Protein AF-A0A963MPB9-F1 (afdb_monomer_lite)

Secondary structure (DSSP, 8-state):
-HHHHHHHHHHHHHHHHHHHHH--SS-S--TT-HHHHHHHHHHHHHHHHHHHHHHHHHHHT--HHHHHHHTSHHHHHHHHHHHHHHHHHHHHHHHHHHHHHHHHHHHH-STTPPP----HHHHHHHHHHHHHHHHHHHHHHHHHHHHHH-TTS-HHHHHHHHHTS--

Radius of gyration: 18.6 Å; chains: 1; bounding box: 49×34×52 Å

pLDDT: mean 87.33, std 10.76, ran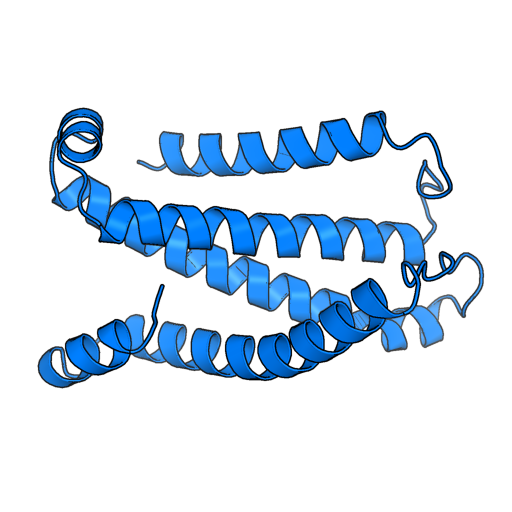ge [48.66, 97.44]

Structure (mmCIF, N/CA/C/O backbone):
data_AF-A0A963MPB9-F1
#
_entry.id   AF-A0A963MPB9-F1
#
loop_
_atom_site.group_PDB
_atom_site.id
_atom_site.type_symbol
_atom_site.label_atom_id
_atom_site.label_alt_id
_atom_site.label_comp_id
_atom_site.label_asym_id
_atom_site.label_entity_id
_atom_site.label_seq_id
_atom_site.pdbx_PDB_ins_code
_atom_site.Cartn_x
_atom_site.Cartn_y
_atom_site.Cartn_z
_atom_site.occupancy
_atom_site.B_iso_or_equiv
_atom_site.auth_seq_id
_atom_site.auth_comp_id
_atom_site.auth_asym_id
_atom_site.auth_atom_id
_atom_site.pdbx_PDB_model_num
ATOM 1 N N . MET A 1 1 ? -7.205 12.971 10.000 1.00 75.50 1 MET A N 1
ATOM 2 C CA . MET A 1 1 ? -7.315 11.655 9.325 1.00 75.50 1 MET A CA 1
ATOM 3 C C . MET A 1 1 ? -6.774 11.708 7.915 1.00 75.50 1 MET A C 1
ATOM 5 O O . MET A 1 1 ? -5.704 11.164 7.717 1.00 75.50 1 MET A O 1
ATOM 9 N N . LYS A 1 2 ? -7.438 12.412 6.981 1.00 83.62 2 LYS A N 1
ATOM 10 C CA . LYS A 1 2 ? -6.958 12.551 5.594 1.00 83.62 2 LYS A CA 1
ATOM 11 C C . LYS A 1 2 ? -5.501 13.030 5.537 1.00 83.62 2 LYS A C 1
ATOM 13 O O . LYS A 1 2 ? -4.698 12.383 4.894 1.00 83.62 2 LYS A O 1
ATOM 18 N N . ARG A 1 3 ? -5.159 14.041 6.352 1.00 89.81 3 ARG A N 1
ATOM 19 C CA . ARG A 1 3 ? -3.787 14.562 6.519 1.00 89.81 3 ARG A CA 1
ATOM 20 C C . ARG A 1 3 ? -2.747 13.516 6.950 1.00 89.81 3 ARG A C 1
ATOM 22 O O . ARG A 1 3 ? -1.619 13.581 6.497 1.00 89.81 3 ARG A O 1
ATOM 29 N N . PHE A 1 4 ? -3.113 12.577 7.828 1.00 93.19 4 PHE A N 1
ATOM 30 C CA . PHE A 1 4 ? -2.181 11.542 8.298 1.00 93.19 4 PHE A CA 1
ATOM 31 C C . PHE A 1 4 ? -1.913 10.526 7.191 1.00 93.19 4 PHE A C 1
ATOM 33 O O . PHE A 1 4 ? -0.767 10.245 6.880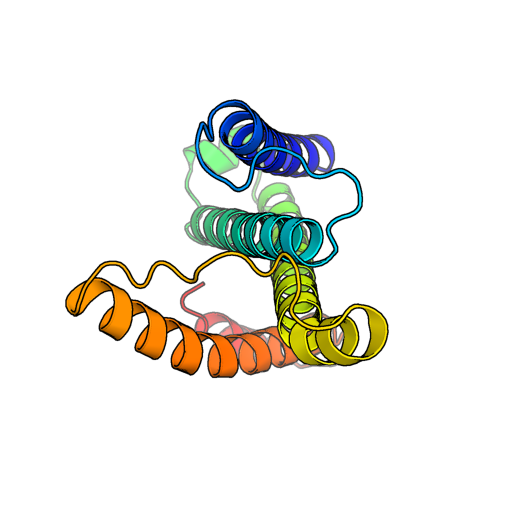 1.00 93.19 4 PHE A O 1
ATOM 40 N N . LEU A 1 5 ? -2.979 10.020 6.568 1.00 93.44 5 LEU A N 1
ATOM 41 C CA . LEU A 1 5 ? -2.860 9.027 5.506 1.00 93.44 5 LEU A CA 1
ATOM 42 C C . LEU A 1 5 ? -2.141 9.610 4.282 1.00 93.44 5 LEU A C 1
ATOM 44 O O . LEU A 1 5 ? -1.273 8.957 3.720 1.00 93.44 5 LEU A O 1
ATOM 48 N N . SER A 1 6 ? -2.440 10.862 3.917 1.00 94.88 6 SER A N 1
ATOM 49 C CA . SER A 1 6 ? -1.728 11.557 2.844 1.00 94.88 6 SER A CA 1
ATOM 50 C C . SER A 1 6 ? -0.260 11.792 3.188 1.00 94.88 6 SER A C 1
ATOM 52 O O . SER A 1 6 ? 0.580 11.613 2.321 1.00 94.88 6 SER A O 1
ATOM 54 N N . ALA A 1 7 ? 0.062 12.155 4.435 1.00 96.06 7 ALA A N 1
ATOM 55 C CA . ALA A 1 7 ? 1.450 12.312 4.870 1.00 96.06 7 ALA A CA 1
ATOM 56 C C . ALA A 1 7 ? 2.206 10.977 4.864 1.00 96.06 7 ALA A C 1
ATOM 58 O O . ALA A 1 7 ? 3.354 10.938 4.445 1.00 96.06 7 ALA A O 1
ATOM 59 N N . PHE A 1 8 ? 1.560 9.882 5.275 1.00 96.12 8 PHE A N 1
ATOM 60 C CA . PHE A 1 8 ? 2.145 8.543 5.232 1.00 96.12 8 PHE A CA 1
ATOM 61 C C . PHE A 1 8 ? 2.434 8.100 3.792 1.00 96.12 8 PHE A C 1
ATOM 63 O O . PHE A 1 8 ? 3.543 7.678 3.491 1.00 96.12 8 PHE A O 1
ATOM 70 N N . ILE A 1 9 ? 1.471 8.265 2.882 1.00 96.56 9 ILE A N 1
ATOM 71 C CA . ILE A 1 9 ? 1.659 7.953 1.457 1.00 96.56 9 ILE A CA 1
ATOM 72 C C . ILE A 1 9 ? 2.729 8.857 0.839 1.00 96.56 9 ILE A C 1
ATOM 74 O O . ILE A 1 9 ? 3.568 8.376 0.086 1.00 96.56 9 ILE A O 1
ATOM 78 N N . ALA A 1 10 ? 2.742 10.148 1.184 1.00 96.56 10 ALA A N 1
ATOM 79 C CA . ALA A 1 10 ? 3.778 11.069 0.732 1.00 96.56 10 ALA A CA 1
ATOM 80 C C . ALA A 1 10 ? 5.161 10.653 1.244 1.00 96.56 10 ALA A C 1
ATOM 82 O O . ALA A 1 10 ? 6.109 10.696 0.478 1.00 96.56 10 ALA A O 1
ATOM 83 N N . LEU A 1 11 ? 5.283 10.196 2.494 1.00 96.62 11 LEU A N 1
ATOM 84 C CA . LEU A 1 11 ? 6.539 9.683 3.040 1.00 96.62 11 LEU A CA 1
ATOM 85 C C . LEU A 1 11 ? 7.029 8.451 2.269 1.00 96.62 11 LEU A C 1
ATOM 87 O O . LEU A 1 11 ? 8.202 8.385 1.921 1.00 96.62 11 LEU A O 1
ATOM 91 N N . VAL A 1 12 ? 6.135 7.507 1.967 1.00 95.81 12 VAL A N 1
ATOM 92 C CA . VAL A 1 12 ? 6.462 6.324 1.155 1.00 95.81 12 VAL A CA 1
ATOM 93 C C . VAL A 1 12 ? 6.890 6.732 -0.260 1.00 95.81 12 VAL A C 1
ATOM 95 O O . VAL A 1 12 ? 7.905 6.254 -0.758 1.00 95.81 12 VAL A O 1
ATOM 98 N N . GLY A 1 13 ? 6.165 7.662 -0.886 1.00 94.31 13 GLY A N 1
ATOM 99 C CA . GLY A 1 13 ? 6.515 8.202 -2.201 1.00 94.31 13 GLY A CA 1
ATOM 100 C C . GLY A 1 13 ? 7.834 8.979 -2.200 1.00 94.31 13 GLY A C 1
ATOM 101 O O . GLY A 1 13 ? 8.596 8.884 -3.155 1.00 94.31 13 GLY A O 1
ATOM 102 N N . LEU A 1 14 ? 8.146 9.701 -1.121 1.00 93.81 14 LEU A N 1
ATOM 103 C CA . LEU A 1 14 ? 9.435 10.368 -0.942 1.00 93.81 14 LEU A CA 1
ATOM 104 C C . LEU A 1 14 ? 10.566 9.356 -0.763 1.00 93.81 14 LEU A C 1
ATOM 106 O O . LEU A 1 14 ? 11.614 9.547 -1.362 1.00 93.81 14 LEU A O 1
ATOM 110 N N . ALA A 1 15 ? 10.365 8.281 0.004 1.00 91.19 15 ALA A N 1
ATOM 111 C CA . ALA A 1 15 ? 11.359 7.217 0.148 1.00 91.19 15 ALA A CA 1
ATOM 112 C C . ALA A 1 15 ? 11.671 6.556 -1.204 1.00 91.19 15 ALA A C 1
ATOM 114 O O . ALA A 1 15 ? 12.836 6.408 -1.561 1.00 91.19 15 ALA A O 1
ATOM 115 N N . TRP A 1 16 ? 10.637 6.259 -1.997 1.00 90.69 16 TRP A N 1
ATOM 116 C CA . TRP A 1 16 ? 10.802 5.809 -3.381 1.00 90.69 16 TRP A CA 1
ATOM 117 C C . TRP A 1 16 ? 11.519 6.851 -4.256 1.00 90.69 16 TRP A C 1
ATOM 119 O O . TRP A 1 16 ? 12.406 6.503 -5.028 1.00 90.69 16 TRP A O 1
ATOM 129 N N . GLY A 1 17 ? 11.183 8.136 -4.116 1.00 87.44 17 GLY A N 1
ATOM 130 C CA . GLY A 1 17 ? 11.841 9.213 -4.856 1.00 87.44 17 GLY A CA 1
ATOM 131 C C . GLY A 1 17 ? 13.325 9.353 -4.505 1.00 87.44 17 GLY A C 1
ATOM 132 O O . GLY A 1 17 ? 14.147 9.550 -5.394 1.00 87.44 17 GLY A O 1
ATOM 133 N N . VAL A 1 18 ? 13.683 9.204 -3.227 1.00 87.25 18 VAL A N 1
ATOM 134 C CA . VAL A 1 18 ? 15.078 9.190 -2.761 1.00 87.25 18 VAL A CA 1
ATOM 135 C C . VAL A 1 18 ? 15.828 7.999 -3.344 1.00 87.25 18 VAL A C 1
ATOM 137 O O . VAL A 1 18 ? 16.950 8.185 -3.800 1.00 87.25 18 VAL A O 1
ATOM 140 N N . GLU A 1 19 ? 15.217 6.814 -3.392 1.00 82.31 19 GLU A N 1
ATOM 141 C CA . GLU A 1 19 ? 15.806 5.643 -4.053 1.00 82.31 19 GLU A CA 1
ATOM 142 C C . GLU A 1 19 ? 16.042 5.911 -5.543 1.00 82.31 19 GLU A C 1
ATOM 144 O O . GLU A 1 19 ? 17.137 5.694 -6.047 1.00 82.31 19 GLU A O 1
ATOM 149 N N . MET A 1 20 ? 15.064 6.498 -6.237 1.00 77.38 20 MET A N 1
ATOM 150 C CA . MET A 1 20 ? 15.198 6.885 -7.644 1.00 77.38 20 MET A CA 1
ATOM 151 C C . MET A 1 20 ? 16.344 7.887 -7.884 1.00 77.38 20 MET A C 1
ATOM 153 O O . MET A 1 20 ? 16.978 7.849 -8.935 1.00 77.38 20 MET A O 1
ATOM 157 N N . LEU A 1 21 ? 16.620 8.771 -6.920 1.00 77.75 21 LEU A N 1
ATOM 158 C CA . LEU A 1 21 ? 17.732 9.732 -6.962 1.00 77.75 21 LEU A CA 1
ATOM 159 C C . LEU A 1 21 ? 19.082 9.101 -6.576 1.00 77.75 21 LEU A C 1
ATOM 161 O O . LEU A 1 21 ? 20.128 9.590 -6.998 1.00 77.75 21 LEU A O 1
ATOM 165 N N . SER A 1 22 ? 19.052 8.052 -5.752 1.00 70.25 22 SER A N 1
ATOM 166 C CA . SER A 1 22 ? 20.226 7.386 -5.172 1.00 70.25 22 SER A CA 1
ATOM 167 C C . SER A 1 22 ? 20.698 6.188 -6.002 1.00 70.25 22 SER A C 1
ATOM 169 O O . SER A 1 22 ? 21.859 5.793 -5.896 1.00 70.25 22 SER A O 1
ATOM 171 N N . ALA A 1 23 ? 19.825 5.623 -6.840 1.00 62.84 23 ALA A N 1
ATOM 172 C CA . ALA A 1 23 ? 20.130 4.530 -7.749 1.00 62.84 23 ALA A CA 1
ATOM 173 C C . ALA A 1 23 ? 21.149 4.981 -8.811 1.00 62.84 23 ALA A C 1
ATOM 175 O O . ALA A 1 23 ? 20.813 5.550 -9.848 1.00 62.84 23 ALA A O 1
ATOM 176 N N . THR A 1 24 ? 22.424 4.692 -8.558 1.00 53.38 24 THR A N 1
ATOM 177 C CA . THR A 1 24 ? 23.562 4.935 -9.460 1.00 53.38 24 THR A CA 1
ATOM 178 C C . THR A 1 24 ? 23.715 3.882 -10.569 1.00 53.38 24 THR A C 1
ATOM 180 O O . THR A 1 24 ? 24.686 3.931 -11.321 1.00 53.38 24 THR A O 1
ATOM 183 N N . GLY A 1 25 ? 22.777 2.941 -10.727 1.00 49.41 25 GLY A N 1
ATOM 184 C CA . GLY A 1 25 ? 22.867 1.851 -11.705 1.00 49.41 25 GLY A CA 1
ATOM 185 C C . GLY A 1 25 ? 21.626 1.732 -12.586 1.00 49.41 25 GLY A C 1
ATOM 186 O O . GLY A 1 25 ? 20.537 1.595 -12.049 1.00 49.41 25 GLY A O 1
ATOM 187 N N . ALA A 1 26 ? 21.831 1.761 -13.913 1.00 51.38 26 ALA A N 1
ATOM 188 C CA . ALA A 1 26 ? 20.992 1.333 -15.060 1.00 51.38 26 ALA A CA 1
ATOM 189 C C . ALA A 1 26 ? 19.500 1.747 -15.157 1.00 51.38 26 ALA A C 1
ATOM 191 O O . ALA A 1 26 ? 18.986 1.895 -16.263 1.00 51.38 26 ALA A O 1
ATOM 192 N N . VAL A 1 27 ? 18.808 1.949 -14.041 1.00 52.34 27 VAL A N 1
ATOM 193 C CA . VAL A 1 27 ? 17.420 2.412 -13.912 1.00 52.34 27 VAL A CA 1
ATOM 194 C C . VAL A 1 27 ? 17.342 3.943 -13.970 1.00 52.34 27 VAL A C 1
ATOM 196 O O . VAL A 1 27 ? 16.275 4.512 -14.199 1.00 52.34 27 VAL A O 1
ATOM 199 N N . ALA A 1 28 ? 18.483 4.627 -13.838 1.00 50.91 28 ALA A N 1
ATOM 200 C CA . ALA A 1 28 ? 18.585 6.063 -14.034 1.00 50.91 28 ALA A CA 1
ATOM 201 C C . ALA A 1 28 ? 18.225 6.442 -15.483 1.00 50.91 28 ALA A C 1
ATOM 203 O O . ALA A 1 28 ? 19.044 6.413 -16.400 1.00 50.91 28 ALA A O 1
ATOM 204 N N . SER A 1 29 ? 16.974 6.869 -15.649 1.00 55.22 29 SER A N 1
ATOM 205 C CA . SER A 1 29 ? 16.551 7.890 -16.605 1.00 55.22 29 SER A CA 1
ATOM 206 C C . SER A 1 29 ? 16.835 7.606 -18.084 1.00 55.22 29 SER A C 1
ATOM 208 O O . SER A 1 29 ? 17.672 8.253 -18.707 1.00 55.22 29 SER A O 1
ATOM 210 N N . ALA A 1 30 ? 16.001 6.776 -18.702 1.00 56.81 30 ALA A N 1
ATOM 211 C CA . ALA A 1 30 ? 15.577 7.059 -20.071 1.00 56.81 30 ALA A CA 1
ATOM 212 C C . ALA A 1 30 ? 14.125 7.557 -20.015 1.00 56.81 30 ALA A C 1
ATOM 214 O O . ALA A 1 30 ? 13.210 6.729 -20.021 1.00 56.81 30 ALA A O 1
ATOM 215 N N . PRO A 1 31 ? 13.876 8.880 -19.909 1.00 57.03 31 PRO A N 1
ATOM 216 C CA . PRO A 1 31 ? 12.545 9.432 -20.131 1.00 57.03 31 PRO A CA 1
ATOM 217 C C . PRO A 1 31 ? 12.052 8.942 -21.501 1.00 57.03 31 PRO A C 1
ATOM 219 O O . PRO A 1 31 ? 12.580 9.351 -22.529 1.00 57.03 31 PRO A O 1
ATOM 222 N N . GLY A 1 32 ? 11.114 7.990 -21.510 1.00 72.44 32 GLY A N 1
ATOM 223 C CA . GLY A 1 32 ? 10.617 7.343 -22.730 1.00 72.44 32 GLY A CA 1
ATOM 224 C C . GLY A 1 32 ? 10.878 5.837 -22.860 1.00 72.44 32 GLY A C 1
ATOM 225 O O . GLY A 1 32 ? 10.307 5.233 -23.761 1.00 72.44 32 GLY A O 1
ATOM 226 N N . ASN A 1 33 ? 11.661 5.200 -21.976 1.00 85.56 33 ASN A N 1
ATOM 227 C CA . ASN A 1 33 ? 11.764 3.735 -21.959 1.00 85.56 33 ASN A CA 1
ATOM 228 C C . ASN A 1 33 ? 10.556 3.122 -21.215 1.00 85.56 33 ASN A C 1
ATOM 230 O O . ASN A 1 33 ? 10.467 3.265 -19.989 1.00 85.56 33 ASN A O 1
ATOM 234 N N . PRO A 1 34 ? 9.645 2.404 -21.901 1.00 87.38 34 PRO A N 1
ATOM 235 C CA . PRO A 1 34 ? 8.461 1.821 -21.270 1.00 87.38 34 PRO A CA 1
ATOM 236 C C . PRO A 1 34 ? 8.812 0.760 -20.218 1.00 87.38 34 PRO A C 1
ATOM 238 O O . PRO A 1 34 ? 8.083 0.607 -19.239 1.00 87.38 34 PRO A O 1
ATOM 241 N N . TRP A 1 35 ? 9.950 0.074 -20.359 1.00 87.69 35 TRP A N 1
ATOM 242 C CA . TRP A 1 35 ? 10.416 -0.918 -19.391 1.00 87.69 35 TRP A CA 1
ATOM 243 C C . TRP A 1 35 ? 10.846 -0.289 -18.068 1.00 87.69 35 TRP A C 1
ATOM 245 O O . TRP A 1 35 ? 10.511 -0.813 -17.009 1.00 87.69 35 TRP A O 1
ATOM 255 N N . ALA A 1 36 ? 11.523 0.861 -18.117 1.00 86.25 36 ALA A N 1
ATOM 256 C CA . ALA A 1 36 ? 11.892 1.606 -16.915 1.00 86.25 36 ALA A CA 1
ATOM 257 C C . ALA A 1 36 ? 10.651 2.175 -16.208 1.00 86.25 36 ALA A C 1
ATOM 259 O O . ALA A 1 36 ? 10.544 2.108 -14.986 1.00 86.25 36 ALA A O 1
ATOM 260 N N . VAL A 1 37 ? 9.672 2.679 -16.973 1.00 87.94 37 VAL A N 1
ATOM 261 C CA . VAL A 1 37 ? 8.391 3.149 -16.418 1.00 87.94 37 VAL A CA 1
ATOM 262 C C . VAL A 1 37 ? 7.641 2.009 -15.726 1.00 87.94 37 VAL A C 1
ATOM 264 O O . VAL A 1 37 ? 7.155 2.200 -14.611 1.00 87.94 37 VAL A O 1
ATOM 267 N N . ARG A 1 38 ? 7.576 0.824 -16.351 1.00 90.19 38 ARG A N 1
ATOM 268 C CA . ARG A 1 38 ? 6.976 -0.373 -15.744 1.00 90.19 38 ARG A CA 1
ATOM 269 C C . ARG A 1 38 ? 7.668 -0.738 -14.436 1.00 90.19 38 ARG A C 1
ATOM 271 O O . ARG A 1 38 ? 6.975 -0.948 -13.449 1.00 90.19 38 ARG A O 1
ATOM 278 N N . GLU A 1 39 ? 8.997 -0.776 -14.414 1.00 88.19 39 GLU A N 1
ATOM 279 C CA . GLU A 1 39 ? 9.762 -1.134 -13.214 1.00 88.19 39 GLU A CA 1
ATOM 280 C C . GLU A 1 39 ? 9.477 -0.171 -12.056 1.00 88.19 39 GLU A C 1
ATOM 282 O O . GLU A 1 39 ? 9.067 -0.586 -10.974 1.00 88.19 39 GLU A O 1
ATOM 287 N N . HIS A 1 40 ? 9.562 1.138 -12.306 1.00 89.25 40 HIS A N 1
ATOM 288 C CA . HIS A 1 40 ? 9.223 2.145 -11.303 1.00 89.25 40 HIS A CA 1
ATOM 289 C C . HIS A 1 40 ? 7.775 2.034 -10.815 1.00 89.25 40 HIS A C 1
ATOM 291 O O . HIS A 1 40 ? 7.514 2.200 -9.620 1.00 89.25 40 HIS A O 1
ATOM 297 N N . ALA A 1 41 ? 6.835 1.751 -11.720 1.00 92.38 41 ALA A N 1
ATOM 298 C CA . ALA A 1 41 ? 5.437 1.551 -11.370 1.00 92.38 41 ALA A CA 1
ATOM 299 C C . ALA A 1 41 ? 5.243 0.293 -10.508 1.00 92.38 41 ALA A C 1
ATOM 301 O O . ALA A 1 41 ? 4.515 0.366 -9.516 1.00 92.38 41 ALA A O 1
ATOM 302 N N . LEU A 1 42 ? 5.919 -0.820 -10.817 1.00 92.44 42 LEU A N 1
ATOM 303 C CA . LEU A 1 42 ? 5.903 -2.038 -10.000 1.00 92.44 42 LEU A CA 1
ATOM 304 C C . LEU A 1 42 ? 6.421 -1.767 -8.594 1.00 92.44 42 LEU A C 1
ATOM 306 O O . LEU A 1 42 ? 5.720 -2.065 -7.624 1.00 92.44 42 LEU A O 1
ATOM 310 N N . THR A 1 43 ? 7.600 -1.150 -8.477 1.00 91.75 43 THR A N 1
ATOM 311 C CA . THR A 1 43 ? 8.208 -0.843 -7.179 1.00 91.75 43 THR A CA 1
ATOM 312 C C . THR A 1 43 ? 7.316 0.082 -6.358 1.00 91.75 43 THR A C 1
ATOM 314 O O . THR A 1 43 ? 7.037 -0.203 -5.196 1.00 91.75 43 THR A O 1
ATOM 317 N N . LEU A 1 44 ? 6.828 1.179 -6.947 1.00 93.94 44 LEU A N 1
ATOM 318 C CA . LEU A 1 44 ? 6.037 2.177 -6.225 1.00 93.94 44 LEU A CA 1
ATOM 319 C C . LEU A 1 44 ? 4.687 1.618 -5.761 1.00 93.94 44 LEU A C 1
ATOM 321 O O . LEU A 1 44 ? 4.279 1.843 -4.620 1.00 93.94 44 LEU A O 1
ATOM 325 N N . THR A 1 45 ? 3.987 0.886 -6.630 1.00 96.69 45 THR A N 1
ATOM 326 C CA . THR A 1 45 ? 2.685 0.292 -6.290 1.00 96.69 45 THR A CA 1
ATOM 327 C C . THR A 1 45 ? 2.826 -0.839 -5.274 1.00 96.69 45 THR A C 1
ATOM 329 O O . THR A 1 45 ? 2.063 -0.877 -4.307 1.00 96.69 45 THR A O 1
ATOM 332 N N . GLY A 1 46 ? 3.837 -1.700 -5.422 1.00 95.06 46 GLY A N 1
ATOM 333 C CA . GLY A 1 46 ? 4.141 -2.772 -4.473 1.00 95.06 46 GLY A CA 1
ATOM 334 C C . GLY A 1 46 ? 4.514 -2.226 -3.094 1.00 95.06 46 GLY A C 1
ATOM 335 O O . GLY A 1 46 ? 3.909 -2.605 -2.090 1.00 95.06 46 GLY A O 1
ATOM 336 N N . LEU A 1 47 ? 5.430 -1.251 -3.043 1.00 95.44 47 LEU A N 1
ATOM 337 C CA . LEU A 1 47 ? 5.830 -0.576 -1.807 1.00 95.44 47 LEU A CA 1
ATOM 338 C C . LEU A 1 47 ? 4.646 0.132 -1.134 1.00 95.44 47 LEU A C 1
ATOM 340 O O . LEU A 1 47 ? 4.471 0.030 0.080 1.00 95.44 47 LEU A O 1
ATOM 344 N N . GLY A 1 48 ? 3.811 0.826 -1.914 1.00 97.44 48 GLY A N 1
ATOM 345 C CA . GLY A 1 48 ? 2.608 1.494 -1.419 1.00 97.44 48 GLY A CA 1
ATOM 346 C C . GLY A 1 48 ? 1.620 0.518 -0.778 1.00 97.44 48 GLY A C 1
ATOM 347 O O . GLY A 1 48 ? 1.153 0.762 0.338 1.00 97.44 48 GLY A O 1
ATOM 348 N N . SER A 1 49 ? 1.350 -0.605 -1.450 1.00 96.62 49 SER A N 1
ATOM 349 C CA . SER A 1 49 ? 0.520 -1.693 -0.923 1.00 96.62 49 SER A CA 1
ATOM 350 C C . SER A 1 49 ? 1.084 -2.231 0.393 1.00 96.62 49 SER A C 1
ATOM 352 O O . SER A 1 49 ? 0.402 -2.210 1.420 1.00 96.62 49 SER A O 1
ATOM 354 N N . PHE A 1 50 ? 2.361 -2.624 0.390 1.00 95.12 50 PHE A N 1
ATOM 355 C CA . PHE A 1 50 ? 3.034 -3.213 1.544 1.00 95.12 50 PHE A CA 1
ATOM 356 C C . PHE A 1 50 ? 3.057 -2.272 2.756 1.00 95.12 50 PHE A C 1
ATOM 358 O O . PHE A 1 50 ? 2.733 -2.676 3.877 1.00 95.12 50 PHE A O 1
ATOM 365 N N . ALA A 1 51 ? 3.380 -0.994 2.547 1.00 97.00 51 ALA A N 1
ATOM 366 C CA . ALA A 1 51 ? 3.440 0.002 3.611 1.00 97.00 51 ALA A CA 1
ATOM 367 C C . ALA A 1 51 ? 2.059 0.282 4.225 1.00 97.00 51 ALA A C 1
ATOM 369 O O . ALA A 1 51 ? 1.924 0.366 5.448 1.00 97.00 51 ALA A O 1
ATOM 370 N N . LEU A 1 52 ? 1.018 0.414 3.397 1.00 97.00 52 LEU A N 1
ATOM 371 C CA . LEU A 1 52 ? -0.348 0.643 3.876 1.00 97.00 52 LEU A CA 1
ATOM 372 C C . LEU A 1 52 ? -0.924 -0.582 4.583 1.00 97.00 52 LEU A C 1
ATOM 374 O O . LEU A 1 52 ? -1.637 -0.423 5.577 1.00 97.00 52 LEU A O 1
ATOM 378 N N . MET A 1 53 ? -0.586 -1.781 4.109 1.00 95.06 53 MET A N 1
ATOM 379 C CA . MET A 1 53 ? -0.961 -3.016 4.779 1.00 95.06 53 MET A CA 1
ATOM 380 C C . MET A 1 53 ? -0.296 -3.096 6.152 1.00 95.06 53 MET A C 1
ATOM 382 O O . MET A 1 53 ? -0.987 -3.200 7.159 1.00 95.06 53 MET A O 1
ATOM 386 N N . SER A 1 54 ? 1.021 -2.883 6.210 1.00 95.06 54 SER A N 1
ATOM 387 C CA . SER A 1 54 ? 1.795 -2.825 7.457 1.00 95.06 54 SER A CA 1
ATOM 388 C C . SER A 1 54 ? 1.207 -1.822 8.455 1.00 95.06 54 SER A C 1
ATOM 390 O O . SER A 1 54 ? 1.023 -2.131 9.635 1.00 95.06 54 SER A O 1
ATOM 392 N N . LEU A 1 55 ? 0.834 -0.627 7.981 1.00 94.81 55 LEU A N 1
ATOM 393 C CA . LEU A 1 55 ? 0.149 0.374 8.796 1.00 94.81 55 LEU A CA 1
ATOM 394 C C . LEU A 1 55 ? -1.175 -0.165 9.353 1.00 94.81 55 LEU A C 1
ATOM 396 O O . LEU A 1 55 ? -1.456 0.018 10.537 1.00 94.81 55 LEU A O 1
ATOM 400 N N . ALA A 1 56 ? -1.992 -0.823 8.531 1.00 93.81 56 ALA A N 1
ATOM 401 C CA . ALA A 1 56 ? -3.258 -1.385 8.978 1.00 93.81 56 ALA A CA 1
ATOM 402 C C . ALA A 1 56 ? -3.076 -2.425 10.107 1.00 93.81 56 ALA A C 1
ATOM 404 O O . ALA A 1 56 ? -3.923 -2.441 11.005 1.00 93.81 56 ALA A O 1
ATOM 405 N N . MET A 1 57 ? -1.967 -3.182 10.145 1.00 92.12 57 MET A N 1
ATOM 406 C CA . MET A 1 57 ? -1.706 -4.215 11.177 1.00 92.12 57 MET A CA 1
ATOM 407 C C . MET A 1 57 ? -1.340 -3.567 12.487 1.00 92.12 57 MET A C 1
ATOM 409 O O . MET A 1 57 ? -1.911 -3.868 13.534 1.00 92.12 57 MET A O 1
ATOM 413 N N . VAL A 1 58 ? -0.448 -2.580 12.418 1.00 92.62 58 VAL A N 1
ATOM 414 C CA . VAL A 1 58 ? -0.091 -1.775 13.582 1.00 92.62 58 VAL A CA 1
ATOM 415 C C . VAL A 1 58 ? -1.351 -1.145 14.181 1.00 92.62 58 VAL A C 1
ATOM 417 O O . VAL A 1 58 ? -1.546 -1.199 15.395 1.00 92.62 58 VAL A O 1
ATOM 420 N N . LEU A 1 59 ? -2.264 -0.623 13.353 1.00 91.88 59 LEU A N 1
ATOM 421 C CA . LEU A 1 59 ? -3.555 -0.105 13.822 1.00 91.88 59 LEU A CA 1
ATOM 422 C C . LEU A 1 59 ? -4.453 -1.192 14.440 1.00 91.88 59 LEU A C 1
ATOM 424 O O . LEU A 1 59 ? -5.132 -0.916 15.433 1.00 91.88 59 LEU A O 1
ATOM 428 N N . ALA A 1 60 ? -4.451 -2.409 13.892 1.00 90.00 60 ALA A N 1
ATOM 429 C CA . ALA A 1 60 ? -5.252 -3.534 14.375 1.00 90.00 60 ALA A CA 1
ATOM 430 C C . ALA A 1 60 ? -4.820 -4.023 15.770 1.00 90.00 60 ALA A C 1
ATOM 432 O O . ALA A 1 60 ? -5.673 -4.433 16.559 1.00 90.00 60 ALA A O 1
ATOM 433 N N . THR A 1 61 ? -3.536 -3.885 16.126 1.00 90.25 61 THR A N 1
ATOM 434 C CA . THR A 1 61 ? -3.016 -4.231 17.469 1.00 90.25 61 THR A CA 1
ATOM 435 C C . THR A 1 61 ? -3.466 -3.290 18.596 1.00 90.25 61 THR A C 1
ATOM 437 O O . THR A 1 61 ? -3.209 -3.567 19.765 1.00 90.25 61 THR A O 1
ATOM 440 N N . ARG A 1 62 ? -4.161 -2.187 18.278 1.00 87.75 62 ARG A N 1
ATOM 441 C CA . ARG A 1 62 ? -4.675 -1.183 19.236 1.00 87.75 62 ARG A CA 1
ATOM 442 C C . ARG A 1 62 ? -3.640 -0.670 20.261 1.00 87.75 62 ARG A C 1
ATOM 444 O O . ARG A 1 62 ? -3.891 -0.703 21.467 1.00 87.75 62 ARG A O 1
ATOM 451 N N . PRO A 1 63 ? -2.486 -0.140 19.824 1.00 87.12 63 PRO A N 1
ATOM 452 C CA . PRO A 1 63 ? -1.492 0.381 20.752 1.00 87.12 63 PRO A CA 1
ATOM 453 C C . PRO A 1 63 ? -2.006 1.639 21.472 1.00 87.12 63 PRO A C 1
ATOM 455 O O . PRO A 1 63 ? -2.334 2.645 20.840 1.00 87.12 63 PRO A O 1
ATOM 458 N N . ALA A 1 64 ? -1.997 1.624 22.810 1.00 87.44 64 ALA A N 1
ATOM 459 C CA . ALA A 1 64 ? -2.540 2.704 23.647 1.00 87.44 64 ALA A CA 1
ATOM 460 C C . ALA A 1 64 ? -1.910 4.087 23.371 1.00 87.44 64 ALA A C 1
ATOM 462 O O . ALA A 1 64 ? -2.581 5.117 23.447 1.00 87.44 64 ALA A O 1
ATOM 463 N N . ARG A 1 65 ? -0.618 4.134 23.010 1.00 87.50 65 ARG A N 1
ATOM 464 C CA . ARG A 1 65 ? 0.070 5.385 22.625 1.00 87.50 65 ARG A CA 1
ATOM 465 C C . ARG A 1 65 ? -0.516 5.990 21.350 1.00 87.50 65 ARG A C 1
ATOM 467 O O . ARG A 1 65 ? -0.681 7.203 21.251 1.00 87.50 65 ARG A O 1
ATOM 474 N N . LEU A 1 66 ? -0.847 5.137 20.389 1.00 84.25 66 LEU A N 1
ATOM 475 C CA . LEU A 1 66 ? -1.375 5.549 19.100 1.00 84.25 66 LEU A CA 1
ATOM 476 C C . LEU A 1 66 ? -2.839 5.980 19.224 1.00 84.25 66 LEU A C 1
ATOM 478 O O . LEU A 1 66 ? -3.250 6.958 18.610 1.00 84.25 66 LEU A O 1
ATOM 482 N N . GLU A 1 67 ? -3.615 5.313 20.079 1.00 87.06 67 GLU A N 1
ATOM 483 C CA . GLU A 1 67 ? -4.983 5.732 20.395 1.00 87.06 67 GLU A CA 1
ATOM 484 C C . GLU A 1 67 ? -5.032 7.151 20.967 1.00 87.06 67 GLU A C 1
ATOM 486 O O . GLU A 1 67 ? -5.836 7.970 20.509 1.00 87.06 67 GLU A O 1
ATOM 491 N N . ARG A 1 68 ? -4.114 7.476 21.888 1.00 87.06 68 ARG A N 1
ATOM 492 C CA . ARG A 1 68 ? -3.953 8.839 22.415 1.00 87.06 68 ARG A CA 1
ATOM 493 C C . ARG A 1 68 ? -3.586 9.837 21.317 1.00 87.06 68 ARG A C 1
ATOM 495 O O . ARG A 1 68 ? -4.202 10.895 21.251 1.00 87.06 68 ARG A O 1
ATOM 502 N N . PHE A 1 69 ? -2.655 9.489 20.422 1.00 86.50 69 PHE A N 1
ATOM 503 C CA . PHE A 1 69 ? -2.284 10.337 19.278 1.00 86.50 69 PHE A CA 1
ATOM 504 C C . PHE A 1 69 ? -3.496 10.643 18.388 1.00 86.50 69 PHE A C 1
ATOM 506 O O . PHE A 1 69 ? -3.736 11.785 17.993 1.00 86.50 69 PHE A O 1
ATOM 513 N N . PHE A 1 70 ? -4.272 9.616 18.037 1.00 86.38 70 PHE A N 1
ATOM 514 C CA . PHE A 1 70 ? -5.421 9.774 17.150 1.00 86.38 70 PHE A CA 1
ATOM 515 C C . PHE A 1 70 ? -6.635 10.400 17.854 1.00 86.38 70 PHE A C 1
ATOM 517 O O . PHE A 1 70 ? -7.540 10.882 17.169 1.00 86.38 70 PHE A O 1
ATOM 524 N N . GLY A 1 71 ? -6.647 10.474 19.184 1.00 87.31 71 GLY A N 1
ATOM 525 C CA . GLY A 1 71 ? -7.769 11.010 19.950 1.00 87.31 71 GL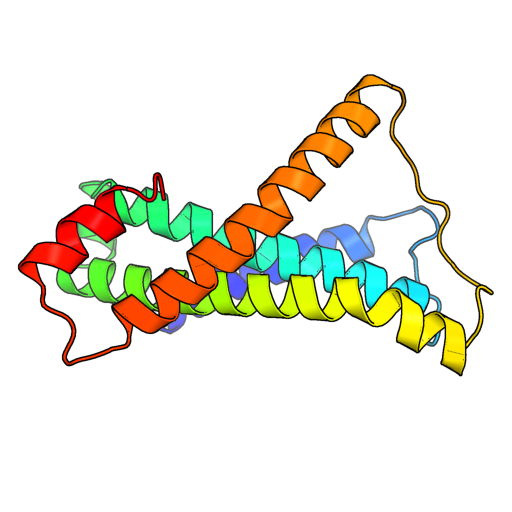Y A CA 1
ATOM 526 C C . GLY A 1 71 ? -8.980 10.077 19.930 1.00 87.31 71 GLY A C 1
ATOM 527 O O . GLY A 1 71 ? -10.106 10.550 19.793 1.00 87.31 71 GLY A O 1
ATOM 528 N N . GLY A 1 72 ? -8.740 8.762 19.997 1.00 90.31 72 GLY A N 1
ATOM 529 C CA . GLY A 1 72 ? -9.775 7.743 20.188 1.00 90.31 72 GLY A CA 1
ATOM 530 C C . GLY A 1 72 ? -9.913 6.703 19.070 1.00 90.31 72 GLY A C 1
ATOM 531 O O . GLY A 1 72 ? -9.453 6.873 17.932 1.00 90.31 72 GLY A O 1
ATOM 532 N N . MET A 1 73 ? -10.602 5.612 19.413 1.00 88.56 73 MET A N 1
ATOM 533 C CA . MET A 1 73 ? -10.745 4.408 18.589 1.00 88.56 73 MET A CA 1
ATOM 534 C C . MET A 1 73 ? -11.463 4.651 17.252 1.00 88.56 73 MET A C 1
ATOM 536 O O . MET A 1 73 ? -11.055 4.105 16.227 1.00 88.56 73 MET A O 1
ATOM 540 N N . ASP A 1 74 ? -12.458 5.540 17.211 1.00 90.75 74 ASP A N 1
ATOM 541 C CA . ASP A 1 74 ? -13.189 5.880 15.981 1.00 90.75 74 ASP A CA 1
ATOM 542 C C . ASP A 1 74 ? -12.273 6.421 14.884 1.00 90.75 74 ASP A C 1
ATOM 544 O O . ASP A 1 74 ? -12.488 6.217 13.684 1.00 90.75 74 ASP A O 1
ATOM 548 N N . ARG A 1 75 ? -11.237 7.164 15.285 1.00 90.88 75 ARG A N 1
ATOM 549 C CA . ARG A 1 75 ? -10.292 7.742 14.339 1.00 90.88 75 ARG A CA 1
ATOM 550 C C . ARG A 1 75 ? -9.335 6.682 13.809 1.00 90.88 75 ARG A C 1
ATOM 552 O O . ARG A 1 75 ? -9.111 6.671 12.601 1.00 90.88 75 ARG A O 1
ATOM 559 N N . ILE A 1 76 ? -8.857 5.781 14.667 1.00 92.25 76 ILE A N 1
ATOM 560 C CA . ILE A 1 76 ? -8.064 4.616 14.252 1.00 92.25 76 ILE A CA 1
ATOM 561 C C . ILE A 1 76 ? -8.863 3.749 13.282 1.00 92.25 76 ILE A C 1
ATOM 563 O O . ILE A 1 76 ? -8.359 3.443 12.207 1.00 92.25 76 ILE A O 1
ATOM 567 N N . TYR A 1 77 ? -10.124 3.438 13.596 1.00 91.00 77 TYR A N 1
ATOM 568 C CA . TYR A 1 77 ? -10.988 2.640 12.725 1.00 91.00 77 TYR A CA 1
ATOM 569 C C . TYR A 1 77 ? -11.104 3.245 11.321 1.00 91.00 77 TYR A C 1
ATOM 571 O O . TYR A 1 77 ? -10.945 2.553 10.316 1.00 91.00 77 TYR A O 1
ATOM 579 N N . ARG A 1 78 ? -11.329 4.562 11.226 1.00 93.31 78 ARG A N 1
ATOM 580 C CA . ARG A 1 78 ? -11.414 5.241 9.926 1.00 93.31 78 ARG A CA 1
ATOM 581 C C . ARG A 1 78 ? -10.087 5.214 9.170 1.00 93.31 78 ARG A C 1
ATOM 583 O O . ARG A 1 78 ? -10.117 5.056 7.954 1.00 93.31 78 ARG A O 1
ATOM 590 N N . VAL A 1 79 ? -8.949 5.368 9.850 1.00 94.62 79 VAL A N 1
ATOM 591 C CA . VAL A 1 79 ? -7.630 5.267 9.201 1.00 94.62 79 VAL A CA 1
ATOM 592 C C . VAL A 1 79 ? -7.371 3.835 8.738 1.00 94.62 79 VAL A C 1
ATOM 594 O O . VAL A 1 79 ? -6.998 3.669 7.588 1.00 94.62 79 VAL A O 1
ATOM 597 N N . HIS A 1 80 ? -7.652 2.822 9.559 1.00 93.62 80 HIS A N 1
ATOM 598 C CA . HIS A 1 80 ? -7.511 1.410 9.195 1.00 93.62 80 HIS A CA 1
ATOM 599 C C . HIS A 1 80 ? -8.377 1.055 7.980 1.00 93.62 80 HIS A C 1
ATOM 601 O O . HIS A 1 80 ? -7.876 0.490 7.015 1.00 93.62 80 HIS A O 1
ATOM 607 N N . LYS A 1 81 ? -9.650 1.481 7.961 1.00 93.31 81 LYS A N 1
ATOM 608 C CA . LYS A 1 81 ? -10.545 1.281 6.811 1.00 93.31 81 LYS A CA 1
ATOM 609 C C . LYS A 1 81 ? -9.954 1.851 5.520 1.00 93.31 81 LYS A C 1
ATOM 611 O O . LYS A 1 81 ? -9.947 1.174 4.498 1.00 93.31 81 LYS A O 1
ATOM 616 N N . TRP A 1 82 ? -9.500 3.105 5.547 1.00 95.94 82 TRP A N 1
ATOM 617 C CA . TRP A 1 82 ? -8.933 3.735 4.353 1.00 95.94 82 TRP A CA 1
ATOM 618 C C . TRP A 1 82 ? -7.565 3.158 3.982 1.00 95.94 82 TRP A C 1
ATOM 620 O O . TRP A 1 82 ? -7.304 3.000 2.797 1.00 95.94 82 TRP A O 1
ATOM 630 N N . ALA A 1 83 ? -6.729 2.802 4.960 1.00 95.75 83 ALA A N 1
ATOM 631 C CA . ALA A 1 83 ? -5.459 2.126 4.723 1.00 95.75 83 ALA A CA 1
ATOM 632 C C . ALA A 1 83 ? -5.678 0.779 4.024 1.00 95.75 83 ALA A C 1
ATOM 634 O O . ALA A 1 83 ? -5.045 0.541 3.007 1.00 95.75 83 ALA A O 1
ATOM 635 N N . GLY A 1 84 ? -6.637 -0.035 4.479 1.00 94.69 84 GLY A N 1
ATOM 636 C CA . GLY A 1 84 ? -6.983 -1.305 3.836 1.00 94.69 84 GLY A CA 1
ATOM 637 C C . GLY A 1 84 ? -7.521 -1.136 2.411 1.00 94.69 84 GLY A C 1
ATOM 638 O O . GLY A 1 84 ? -7.059 -1.815 1.501 1.00 94.69 84 GLY A O 1
ATOM 639 N N . ILE A 1 85 ? -8.443 -0.190 2.182 1.00 95.69 85 ILE A N 1
ATOM 640 C CA . ILE A 1 85 ? -8.962 0.092 0.828 1.00 95.69 85 ILE A CA 1
ATOM 641 C C . ILE A 1 85 ? -7.829 0.521 -0.113 1.00 95.69 85 ILE A C 1
ATOM 643 O O . ILE A 1 85 ? -7.747 0.030 -1.236 1.00 95.69 85 ILE A O 1
ATOM 647 N N . LEU A 1 86 ? -6.958 1.431 0.333 1.00 96.69 86 LEU A N 1
ATOM 648 C CA . LEU A 1 86 ? -5.841 1.901 -0.484 1.00 96.69 86 LEU A CA 1
ATOM 649 C C . LEU A 1 86 ? -4.780 0.816 -0.683 1.00 96.69 86 LEU A C 1
ATOM 651 O O . LEU A 1 86 ? -4.276 0.704 -1.791 1.00 96.69 86 LEU A O 1
ATOM 655 N N . ALA A 1 87 ? -4.475 0.005 0.334 1.00 96.44 87 ALA A N 1
ATOM 656 C CA . ALA A 1 87 ? -3.530 -1.105 0.227 1.00 96.44 87 ALA A CA 1
ATOM 657 C C . ALA A 1 87 ? -3.967 -2.085 -0.867 1.00 96.44 87 ALA A C 1
ATOM 659 O O . ALA A 1 87 ? -3.205 -2.350 -1.789 1.00 96.44 87 ALA A O 1
ATOM 660 N N . VAL A 1 88 ? -5.226 -2.538 -0.831 1.00 95.81 88 VAL A N 1
ATOM 661 C CA . VAL A 1 88 ? -5.768 -3.428 -1.871 1.00 95.81 88 VAL A CA 1
ATOM 662 C C . VAL A 1 88 ? -5.833 -2.726 -3.231 1.00 95.81 88 VAL A C 1
ATOM 664 O O . VAL A 1 88 ? -5.556 -3.349 -4.250 1.00 95.81 88 VAL A O 1
ATOM 667 N N . GLY A 1 89 ? -6.135 -1.424 -3.269 1.00 96.88 89 GLY A N 1
ATOM 668 C CA . GLY A 1 89 ? -6.078 -0.634 -4.503 1.00 96.88 89 GLY A CA 1
ATOM 669 C C . GLY A 1 89 ? -4.679 -0.600 -5.129 1.00 96.88 89 GLY A C 1
ATOM 670 O O . GLY A 1 89 ? -4.539 -0.834 -6.325 1.00 96.88 89 GLY A O 1
ATOM 671 N N . PHE A 1 90 ? -3.635 -0.369 -4.329 1.00 97.44 90 PHE A N 1
ATOM 672 C CA . PHE A 1 90 ? -2.245 -0.432 -4.783 1.00 97.44 90 PHE A CA 1
ATOM 673 C C . PHE A 1 90 ? -1.829 -1.847 -5.181 1.00 97.44 90 PHE A C 1
ATOM 675 O O . PHE A 1 90 ? -1.127 -1.997 -6.172 1.00 97.44 90 PHE A O 1
ATOM 682 N N . ALA A 1 91 ? -2.291 -2.875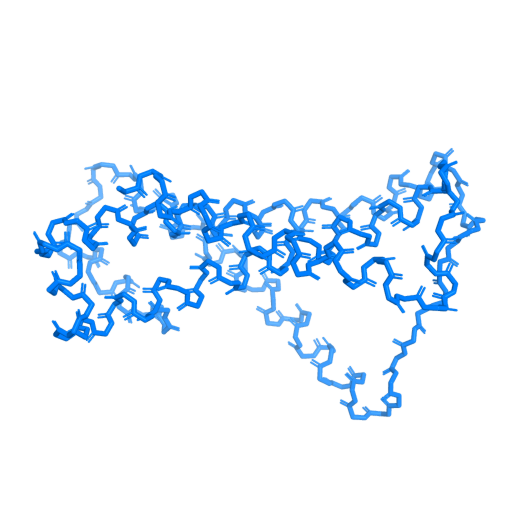 -4.468 1.00 96.25 91 ALA A N 1
ATOM 683 C CA . ALA A 1 91 ? -2.041 -4.267 -4.825 1.00 96.25 91 ALA A CA 1
ATOM 684 C C . ALA A 1 91 ? -2.668 -4.625 -6.188 1.00 96.25 91 ALA A C 1
ATOM 686 O O . ALA A 1 91 ? -2.031 -5.263 -7.019 1.00 96.25 91 ALA A O 1
ATOM 687 N N . ALA A 1 92 ? -3.887 -4.144 -6.457 1.00 96.38 92 ALA A N 1
ATOM 688 C CA . ALA A 1 92 ? -4.539 -4.303 -7.754 1.00 96.38 92 ALA A CA 1
ATOM 689 C C . ALA A 1 92 ? -3.792 -3.553 -8.868 1.00 96.38 92 ALA A C 1
ATOM 691 O O . ALA A 1 92 ? -3.612 -4.094 -9.955 1.00 96.38 92 ALA A O 1
ATOM 692 N N . LEU A 1 93 ? -3.327 -2.325 -8.600 1.00 97.00 93 LEU A N 1
ATOM 693 C CA . LEU A 1 93 ? -2.483 -1.578 -9.538 1.00 97.00 93 LEU A CA 1
ATOM 694 C C . LEU A 1 93 ? -1.160 -2.298 -9.807 1.00 97.00 93 LEU A C 1
ATOM 696 O O . LEU A 1 93 ? -0.761 -2.394 -10.959 1.00 97.00 93 LEU A O 1
ATOM 700 N N . HIS A 1 94 ? -0.512 -2.829 -8.772 1.00 96.06 94 HIS A N 1
ATOM 701 C CA . HIS A 1 94 ? 0.719 -3.604 -8.899 1.00 96.06 94 HIS A CA 1
ATOM 702 C C . HIS A 1 94 ? 0.518 -4.810 -9.821 1.00 96.06 94 HIS A C 1
ATOM 704 O O . HIS A 1 94 ? 1.267 -4.982 -10.778 1.00 96.06 94 HIS A O 1
ATOM 710 N N . TRP A 1 95 ? -0.560 -5.570 -9.613 1.00 95.31 95 TRP A N 1
ATOM 711 C CA . TRP A 1 95 ? -0.915 -6.701 -10.469 1.00 95.31 95 TRP A CA 1
ATOM 712 C C . TRP A 1 95 ? -1.220 -6.289 -11.922 1.00 95.31 95 TRP A C 1
ATOM 714 O O . TRP A 1 95 ? -0.761 -6.936 -12.859 1.00 95.31 95 TRP A O 1
ATOM 724 N N . LEU A 1 96 ? -1.931 -5.175 -12.136 1.00 95.50 96 LEU A N 1
ATOM 725 C CA . LEU A 1 96 ? -2.188 -4.625 -13.476 1.00 95.50 96 LEU A CA 1
ATOM 726 C C . LEU A 1 96 ? -0.899 -4.202 -14.196 1.00 95.50 96 LEU A C 1
ATOM 728 O O . LEU A 1 96 ? -0.772 -4.398 -15.405 1.00 95.50 96 LEU A O 1
ATOM 732 N N . VAL A 1 97 ? 0.055 -3.615 -13.469 1.00 95.19 97 VAL A N 1
ATOM 733 C CA . VAL A 1 97 ? 1.368 -3.261 -14.020 1.00 95.19 97 VAL A CA 1
ATOM 734 C C . VAL A 1 97 ? 2.163 -4.527 -14.337 1.00 95.19 97 VAL A C 1
ATOM 736 O O . VAL A 1 97 ? 2.803 -4.581 -15.387 1.00 95.19 97 VAL A O 1
ATOM 739 N N . GLU A 1 98 ? 2.086 -5.566 -13.506 1.00 92.38 98 GLU A N 1
ATOM 740 C CA . GLU A 1 98 ? 2.747 -6.841 -13.795 1.00 92.38 98 GLU A CA 1
ATOM 741 C C . GLU A 1 98 ? 2.216 -7.443 -15.104 1.00 92.38 98 GLU A C 1
ATOM 743 O O . GLU A 1 98 ? 3.003 -7.724 -16.012 1.00 92.38 98 GLU A O 1
ATOM 748 N N . LEU A 1 99 ? 0.887 -7.467 -15.270 1.00 93.00 99 LEU A N 1
ATOM 749 C CA . LEU A 1 99 ? 0.196 -7.934 -16.477 1.00 93.00 99 LEU A CA 1
ATOM 750 C C . LEU A 1 99 ? 0.518 -7.108 -17.739 1.00 93.00 99 LEU A C 1
ATOM 752 O O . LEU A 1 99 ? 0.346 -7.585 -18.860 1.00 93.00 99 LEU A O 1
ATOM 756 N N . SER A 1 100 ? 1.019 -5.877 -17.591 1.00 91.88 100 SER A N 1
ATOM 757 C CA . SER A 1 100 ? 1.381 -5.022 -18.732 1.00 91.88 100 SER A CA 1
ATOM 758 C C . SER A 1 100 ? 2.596 -5.519 -19.530 1.00 91.88 100 SER A C 1
ATOM 760 O O . SER A 1 100 ? 2.867 -4.983 -20.603 1.00 91.88 100 SER A O 1
ATOM 762 N N . ASP A 1 101 ? 3.314 -6.540 -19.044 1.00 90.00 101 ASP A N 1
ATOM 763 C CA . ASP A 1 101 ? 4.519 -7.093 -19.676 1.00 90.00 101 ASP A CA 1
ATOM 764 C C . ASP A 1 101 ? 4.298 -7.441 -21.157 1.00 90.00 101 ASP A C 1
ATOM 766 O O . ASP A 1 101 ? 5.065 -7.014 -22.021 1.00 90.00 101 ASP A O 1
ATOM 770 N N . ASP A 1 102 ? 3.215 -8.154 -21.473 1.00 90.88 102 ASP A N 1
ATOM 771 C CA . ASP A 1 102 ? 2.897 -8.545 -22.849 1.00 90.88 102 ASP A CA 1
ATOM 772 C C . ASP A 1 102 ? 2.446 -7.360 -23.704 1.00 90.88 102 ASP A C 1
ATOM 774 O O . ASP A 1 102 ? 2.859 -7.238 -24.858 1.00 90.88 102 ASP A O 1
ATOM 778 N N . LEU A 1 103 ? 1.687 -6.424 -23.130 1.00 91.94 103 LEU A N 1
ATOM 779 C CA . LEU A 1 103 ? 1.292 -5.201 -23.825 1.00 91.94 103 LEU A CA 1
ATOM 780 C C . LEU A 1 103 ? 2.523 -4.379 -24.238 1.00 91.94 103 LEU A C 1
ATOM 782 O O . LEU A 1 103 ? 2.636 -3.982 -25.398 1.00 91.94 103 LEU A O 1
ATOM 786 N N . ILE A 1 104 ? 3.485 -4.182 -23.332 1.00 89.88 104 ILE A N 1
ATOM 787 C CA . ILE A 1 104 ? 4.721 -3.446 -23.634 1.00 89.88 104 ILE A CA 1
ATOM 788 C C . ILE A 1 104 ? 5.557 -4.191 -24.679 1.00 89.88 104 ILE A C 1
ATOM 790 O O . ILE A 1 104 ? 6.027 -3.559 -25.626 1.00 89.88 104 ILE A O 1
ATOM 794 N N . LYS A 1 105 ? 5.678 -5.525 -24.580 1.00 91.19 105 LYS A N 1
ATOM 795 C CA . LYS A 1 105 ? 6.356 -6.336 -25.610 1.00 91.19 105 LYS A CA 1
ATOM 796 C C . LYS A 1 105 ? 5.743 -6.134 -26.993 1.00 91.19 105 LYS A C 1
ATOM 798 O O . LYS A 1 105 ? 6.490 -6.042 -27.960 1.00 91.19 105 LYS A O 1
ATOM 803 N N . THR A 1 106 ? 4.414 -6.099 -27.105 1.00 92.31 106 THR A N 1
ATOM 804 C CA . THR A 1 106 ? 3.740 -5.969 -28.411 1.00 92.31 106 THR A CA 1
ATOM 805 C C . THR A 1 106 ? 3.901 -4.586 -29.036 1.00 92.31 106 THR A C 1
ATOM 807 O O . THR A 1 106 ? 4.032 -4.487 -30.251 1.00 92.31 106 THR A O 1
ATOM 810 N N . LEU A 1 107 ? 3.911 -3.527 -28.222 1.00 91.31 107 LEU A N 1
ATOM 811 C CA . LEU A 1 107 ? 3.925 -2.144 -28.701 1.00 91.31 107 LEU A CA 1
ATOM 812 C C . LEU A 1 107 ? 5.340 -1.573 -28.886 1.00 91.31 107 LEU A C 1
ATOM 814 O O . LEU A 1 107 ? 5.561 -0.799 -29.813 1.00 91.31 107 LEU A O 1
ATOM 818 N N . TRP A 1 108 ? 6.291 -1.952 -28.027 1.00 88.44 108 TRP A N 1
ATOM 819 C CA . TRP A 1 108 ? 7.661 -1.412 -28.016 1.00 88.44 108 TRP A CA 1
ATOM 820 C C . TRP A 1 108 ? 8.757 -2.474 -28.163 1.00 88.44 108 TRP A C 1
ATOM 822 O O . TRP A 1 108 ? 9.936 -2.136 -28.242 1.00 88.44 108 TRP A O 1
ATOM 832 N N . GLY A 1 109 ? 8.406 -3.759 -28.209 1.00 88.56 109 GLY A N 1
ATOM 833 C CA . GLY A 1 109 ? 9.392 -4.835 -28.256 1.00 88.56 109 GLY A CA 1
ATOM 834 C C . GLY A 1 109 ? 10.119 -5.038 -26.923 1.00 88.56 109 GLY A C 1
ATOM 835 O O . GLY A 1 109 ? 9.677 -4.611 -25.857 1.00 88.56 109 GLY A O 1
ATOM 836 N N . ARG A 1 110 ? 11.249 -5.753 -26.969 1.00 84.25 110 ARG A N 1
ATOM 837 C CA . ARG A 1 110 ? 12.078 -6.072 -25.786 1.00 84.25 110 ARG A CA 1
ATOM 838 C C . ARG A 1 110 ? 13.276 -5.137 -25.613 1.00 84.25 110 ARG A C 1
ATOM 840 O O . ARG A 1 110 ? 14.044 -5.308 -24.667 1.00 84.25 110 ARG A O 1
ATOM 847 N N . GLU A 1 111 ? 13.457 -4.184 -26.521 1.00 80.19 111 GLU A N 1
ATOM 848 C CA . GLU A 1 111 ? 14.565 -3.234 -26.461 1.00 80.19 111 GLU A CA 1
ATOM 849 C C . GLU A 1 111 ? 14.451 -2.359 -25.211 1.00 80.19 111 GLU A C 1
ATOM 851 O O . GLU A 1 111 ? 13.371 -1.888 -24.860 1.00 80.19 111 GLU A O 1
ATOM 856 N N . GLY A 1 112 ? 15.564 -2.183 -24.498 1.00 77.25 112 GLY A N 1
ATOM 857 C CA . GLY A 1 112 ? 15.591 -1.423 -23.248 1.00 77.25 112 GLY A CA 1
ATOM 858 C C . GLY A 1 112 ? 15.007 -2.151 -22.033 1.00 77.25 112 GLY A C 1
ATOM 859 O O . GLY A 1 112 ? 14.899 -1.532 -20.972 1.00 77.25 112 GLY A O 1
ATOM 860 N N . ARG A 1 113 ? 14.654 -3.444 -22.141 1.00 80.50 113 ARG A N 1
ATOM 861 C CA . ARG A 1 113 ? 14.267 -4.247 -20.973 1.00 80.50 113 ARG A CA 1
ATOM 862 C C . ARG A 1 113 ? 15.446 -4.354 -20.009 1.00 80.50 113 ARG A C 1
ATOM 864 O O . ARG A 1 113 ? 16.536 -4.773 -20.393 1.00 80.50 113 ARG A O 1
ATOM 871 N N . LEU A 1 114 ? 15.204 -3.988 -18.754 1.00 76.06 114 LEU A N 1
ATOM 872 C CA . LEU A 1 114 ? 16.202 -4.073 -17.695 1.00 76.06 114 LEU A CA 1
ATOM 873 C C . LEU A 1 114 ? 16.597 -5.544 -17.461 1.00 76.06 114 LEU A C 1
ATOM 875 O O . LEU A 1 114 ? 15.714 -6.415 -17.465 1.00 76.06 114 LEU A O 1
ATOM 879 N N . PRO A 1 115 ? 17.896 -5.844 -17.270 1.00 74.38 115 PRO A N 1
ATOM 880 C CA . PRO A 1 115 ? 18.331 -7.168 -16.852 1.00 74.38 115 PRO A CA 1
ATOM 881 C C . PRO A 1 115 ? 17.615 -7.545 -15.560 1.00 74.38 115 PRO A C 1
ATOM 883 O O . PRO A 1 115 ? 17.572 -6.752 -14.619 1.00 74.38 115 PRO A O 1
ATOM 886 N N . LYS A 1 116 ? 17.046 -8.749 -15.508 1.00 69.75 116 LYS A N 1
ATOM 887 C CA . LYS A 1 116 ? 16.526 -9.255 -14.245 1.00 69.75 116 LYS A CA 1
ATOM 888 C C . LYS A 1 116 ? 17.728 -9.683 -13.401 1.00 69.75 116 LYS A C 1
ATOM 890 O O . LYS A 1 116 ? 18.398 -10.648 -13.757 1.00 69.75 116 LYS A O 1
ATOM 895 N N . ASP A 1 117 ? 18.017 -8.959 -12.326 1.00 69.94 117 ASP A N 1
ATOM 896 C CA . ASP A 1 117 ? 18.931 -9.461 -11.302 1.00 69.94 117 ASP A CA 1
ATOM 897 C C . ASP A 1 117 ? 18.155 -10.437 -10.410 1.00 69.94 117 ASP A C 1
ATOM 899 O O . ASP A 1 117 ? 17.086 -10.116 -9.885 1.00 69.94 117 ASP A O 1
ATOM 903 N N . HIS A 1 118 ? 18.638 -11.670 -10.339 1.00 65.50 118 HIS A N 1
ATOM 904 C CA . HIS A 1 118 ? 18.005 -12.784 -9.625 1.00 65.50 118 HIS A CA 1
ATOM 905 C C . HIS A 1 118 ? 18.622 -12.991 -8.238 1.00 65.50 118 HIS A C 1
ATOM 907 O O . HIS A 1 118 ? 18.115 -13.766 -7.435 1.00 65.50 118 HIS A O 1
ATOM 913 N N . GLY A 1 119 ? 19.700 -12.266 -7.909 1.00 64.06 119 GLY A N 1
ATOM 914 C CA . GLY A 1 119 ? 20.262 -12.293 -6.563 1.00 64.06 119 GLY A CA 1
ATOM 915 C C . GLY A 1 119 ? 20.774 -13.674 -6.128 1.00 64.06 119 GLY A C 1
ATOM 916 O O . GLY A 1 119 ? 20.669 -14.037 -4.966 1.00 64.06 119 GLY A O 1
ATOM 917 N N . GLY A 1 120 ? 21.339 -14.487 -7.020 1.00 84.00 120 GLY A N 1
ATOM 918 C CA . GLY A 1 120 ? 21.808 -15.833 -6.661 1.00 84.00 120 GLY A CA 1
ATOM 919 C C . GLY A 1 120 ? 20.701 -16.772 -6.136 1.00 84.00 120 GLY A C 1
ATOM 920 O O . GLY A 1 120 ? 19.530 -16.422 -6.035 1.00 84.00 120 GLY A O 1
ATOM 921 N N . GLY A 1 121 ? 21.067 -18.015 -5.807 1.00 85.38 121 GLY A N 1
ATOM 922 C CA . GLY A 1 121 ? 20.085 -19.102 -5.657 1.00 85.38 121 GLY A CA 1
ATOM 923 C C . GLY A 1 121 ? 19.043 -18.935 -4.540 1.00 85.38 121 GLY A C 1
ATOM 924 O O . GLY A 1 121 ? 17.901 -19.345 -4.719 1.00 85.38 121 GLY A O 1
ATOM 925 N N . LEU A 1 122 ? 19.399 -18.337 -3.396 1.00 89.12 122 LEU A N 1
ATOM 926 C CA . LEU A 1 122 ? 18.445 -18.162 -2.291 1.00 89.12 122 LEU A CA 1
ATOM 927 C C . LEU A 1 122 ? 17.426 -17.051 -2.573 1.00 89.12 122 LEU A C 1
ATOM 929 O O . LEU A 1 122 ? 16.251 -17.229 -2.268 1.00 89.12 122 LEU A O 1
ATOM 933 N N . LEU A 1 123 ?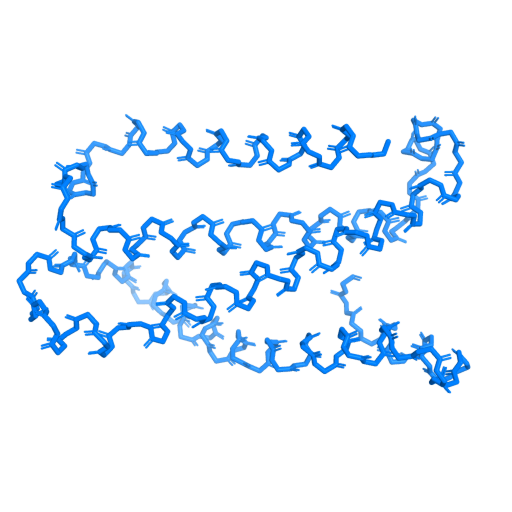 17.863 -15.907 -3.115 1.00 86.81 123 LEU A N 1
ATOM 934 C CA . LEU A 1 123 ? 16.946 -14.800 -3.399 1.00 86.81 123 LEU A CA 1
ATOM 935 C C . LEU A 1 123 ? 15.986 -15.171 -4.525 1.00 86.81 123 LEU A C 1
ATOM 937 O O . LEU A 1 123 ? 14.804 -14.860 -4.412 1.00 86.81 123 LEU A O 1
ATOM 941 N N . GLU A 1 124 ? 16.460 -15.909 -5.529 1.00 87.00 124 GLU A N 1
ATOM 942 C CA . GLU A 1 124 ? 15.593 -16.437 -6.582 1.00 87.00 124 GLU A CA 1
ATOM 943 C C . GLU A 1 124 ? 14.540 -17.399 -6.013 1.00 87.00 124 GLU A C 1
ATOM 945 O O . GLU A 1 124 ? 13.350 -17.208 -6.233 1.00 87.00 124 GLU A O 1
ATOM 950 N N . ALA A 1 125 ? 14.933 -18.350 -5.157 1.00 89.38 125 ALA A N 1
ATOM 951 C CA . ALA A 1 125 ? 13.968 -19.247 -4.516 1.00 89.38 125 ALA A CA 1
ATOM 952 C C . ALA A 1 125 ? 12.934 -18.496 -3.650 1.00 89.38 125 ALA A C 1
ATOM 954 O O . ALA A 1 125 ? 11.765 -18.872 -3.595 1.00 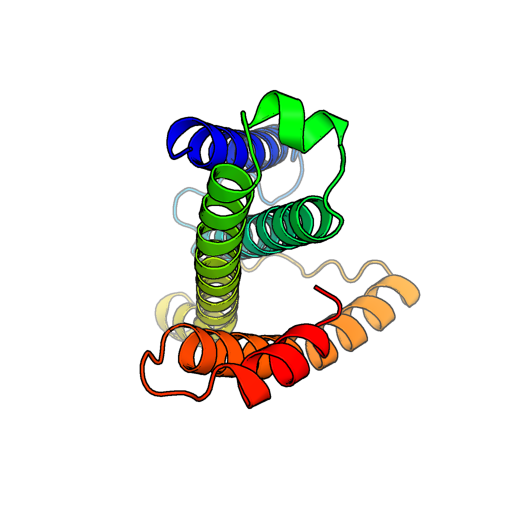89.38 125 ALA A O 1
ATOM 955 N N . MET A 1 126 ? 13.345 -17.428 -2.957 1.00 90.62 126 MET A N 1
ATOM 956 C CA . MET A 1 126 ? 12.426 -16.591 -2.175 1.00 90.62 126 MET A CA 1
ATOM 957 C C . MET A 1 126 ? 11.480 -15.790 -3.069 1.00 90.62 126 MET A C 1
ATOM 959 O O . MET A 1 126 ? 10.321 -15.596 -2.703 1.00 90.62 126 MET A O 1
ATOM 963 N N . ARG A 1 127 ? 11.965 -15.333 -4.225 1.00 86.69 127 ARG A N 1
ATOM 964 C CA . ARG A 1 127 ? 11.171 -14.634 -5.231 1.00 86.69 127 ARG A CA 1
ATOM 965 C C . ARG A 1 127 ? 10.092 -15.546 -5.804 1.00 86.69 127 ARG A C 1
ATOM 967 O O . ARG A 1 127 ? 8.941 -15.127 -5.814 1.00 86.69 127 ARG A O 1
ATOM 974 N N . ASP A 1 128 ? 10.440 -16.768 -6.193 1.00 88.44 128 ASP A N 1
ATOM 975 C CA . ASP A 1 128 ? 9.483 -17.738 -6.742 1.00 88.44 128 ASP A CA 1
ATOM 976 C C . ASP A 1 128 ? 8.355 -18.032 -5.742 1.00 88.44 128 ASP A C 1
ATOM 978 O O . ASP A 1 128 ? 7.171 -17.977 -6.074 1.00 88.44 128 ASP A O 1
ATOM 982 N N . VAL A 1 129 ? 8.711 -18.252 -4.471 1.00 92.31 129 VAL A N 1
ATOM 983 C CA . VAL A 1 129 ? 7.727 -18.448 -3.393 1.00 92.31 129 VAL A CA 1
ATOM 984 C C . VAL A 1 129 ? 6.866 -17.199 -3.185 1.00 92.31 129 VAL A C 1
ATOM 986 O O . VAL A 1 129 ? 5.663 -17.305 -2.940 1.00 92.31 129 VAL A O 1
ATOM 989 N N . ALA A 1 130 ? 7.462 -16.006 -3.254 1.00 88.12 130 ALA A N 1
ATOM 990 C CA . ALA A 1 130 ? 6.731 -14.752 -3.114 1.00 88.12 130 ALA A CA 1
ATOM 991 C C . ALA A 1 130 ? 5.763 -14.510 -4.282 1.00 88.12 130 ALA A C 1
ATOM 993 O O . ALA A 1 130 ? 4.680 -13.977 -4.051 1.00 88.12 130 ALA A O 1
ATOM 994 N N . GLU A 1 131 ? 6.130 -14.909 -5.500 1.00 88.19 131 GLU A N 1
ATOM 995 C CA . GLU A 1 131 ? 5.282 -14.830 -6.690 1.00 88.19 131 GLU A CA 1
ATOM 996 C C . GLU A 1 131 ? 4.056 -15.738 -6.536 1.00 88.19 131 GLU A C 1
ATOM 998 O O . GLU A 1 131 ? 2.925 -15.251 -6.583 1.00 88.19 131 GLU A O 1
ATOM 1003 N N . GLU A 1 132 ? 4.261 -17.016 -6.201 1.00 90.56 132 GLU A N 1
ATOM 1004 C CA . GLU A 1 132 ? 3.170 -17.983 -6.012 1.00 90.56 132 GLU A CA 1
ATOM 1005 C C . GLU A 1 132 ? 2.213 -17.569 -4.877 1.00 90.56 132 GLU A C 1
ATOM 1007 O O . GLU A 1 132 ? 0.986 -17.547 -5.037 1.00 90.56 132 GLU A O 1
ATOM 1012 N N . LEU A 1 133 ? 2.758 -17.178 -3.719 1.00 90.81 133 LEU A N 1
ATOM 1013 C CA . LEU A 1 133 ? 1.944 -16.700 -2.598 1.00 90.81 133 LEU A CA 1
ATOM 1014 C C . LEU A 1 133 ? 1.260 -15.367 -2.911 1.00 90.81 133 LEU A C 1
ATOM 1016 O O . LEU A 1 133 ? 0.134 -15.137 -2.464 1.00 90.81 133 LEU A O 1
ATOM 1020 N N . GLY A 1 134 ? 1.931 -14.488 -3.654 1.00 88.25 134 GLY A N 1
ATOM 1021 C CA . GLY A 1 134 ? 1.431 -13.177 -4.045 1.00 88.25 134 GLY A CA 1
ATOM 1022 C C . GLY A 1 134 ? 0.198 -13.275 -4.936 1.00 88.25 134 GLY A C 1
ATOM 1023 O O . GLY A 1 134 ? -0.797 -12.593 -4.671 1.00 88.25 134 GLY A O 1
ATOM 1024 N N . GLU A 1 135 ? 0.222 -14.166 -5.930 1.00 89.94 135 GLU A N 1
ATOM 1025 C CA . GLU A 1 135 ? -0.924 -14.440 -6.801 1.00 89.94 135 GLU A CA 1
ATOM 1026 C C . GLU A 1 135 ? -2.137 -14.933 -6.006 1.00 89.94 135 GLU A C 1
ATOM 1028 O O . GLU A 1 135 ? -3.246 -14.413 -6.148 1.00 89.94 135 GLU A O 1
ATOM 1033 N N . PHE A 1 136 ? -1.942 -15.890 -5.098 1.00 91.62 136 PHE A N 1
ATOM 1034 C CA . PHE A 1 136 ? -3.033 -16.357 -4.247 1.00 91.62 136 PHE A CA 1
ATOM 1035 C C . PHE A 1 136 ? -3.558 -15.245 -3.321 1.00 91.62 136 PHE A C 1
ATOM 1037 O O . PHE A 1 136 ? -4.773 -15.048 -3.176 1.00 91.62 136 PHE A O 1
ATOM 1044 N N . ALA A 1 137 ? -2.648 -14.486 -2.706 1.00 90.12 137 ALA A N 1
ATOM 1045 C CA . ALA A 1 137 ? -2.986 -13.435 -1.758 1.00 90.12 137 ALA A CA 1
ATOM 1046 C C . ALA A 1 137 ? -3.789 -12.300 -2.405 1.00 90.12 137 ALA A C 1
ATOM 1048 O O . ALA A 1 137 ? -4.746 -11.820 -1.790 1.00 90.12 137 ALA A O 1
ATOM 1049 N N . ILE A 1 138 ? -3.462 -11.879 -3.634 1.00 90.69 138 ILE A N 1
ATOM 1050 C CA . ILE A 1 138 ? -4.205 -10.795 -4.292 1.00 90.69 138 ILE A CA 1
ATOM 1051 C C . ILE A 1 138 ? -5.664 -11.187 -4.547 1.00 90.69 138 ILE A C 1
ATOM 1053 O O . ILE A 1 138 ? -6.562 -10.382 -4.284 1.00 90.69 138 ILE A O 1
ATOM 1057 N N . TYR A 1 139 ? -5.941 -12.432 -4.950 1.00 92.69 139 TYR A N 1
ATOM 1058 C CA . TYR A 1 139 ? -7.315 -12.907 -5.133 1.00 92.69 139 TYR A CA 1
ATOM 1059 C C . TYR A 1 139 ? -8.094 -12.919 -3.817 1.00 92.69 139 TYR A C 1
ATOM 1061 O O . TYR A 1 139 ? -9.229 -12.433 -3.759 1.00 92.69 139 TYR A O 1
ATOM 1069 N N . ALA A 1 140 ? -7.471 -13.407 -2.742 1.00 91.94 140 ALA A N 1
ATOM 1070 C CA . ALA A 1 140 ? -8.075 -13.403 -1.415 1.00 91.94 140 ALA A CA 1
ATOM 1071 C C . ALA A 1 140 ? -8.370 -11.972 -0.925 1.00 91.94 140 ALA A C 1
ATOM 1073 O O . ALA A 1 140 ? -9.465 -11.698 -0.427 1.00 91.94 140 ALA A O 1
ATOM 1074 N N . LEU A 1 141 ? -7.431 -11.039 -1.116 1.00 91.75 141 LEU A N 1
ATOM 1075 C CA . LEU A 1 141 ? -7.578 -9.634 -0.731 1.00 91.75 141 LEU A CA 1
ATOM 1076 C C . LEU A 1 141 ? -8.671 -8.917 -1.531 1.00 91.75 141 LEU A C 1
ATOM 1078 O O . LEU A 1 141 ? -9.468 -8.181 -0.946 1.00 91.75 141 LEU A O 1
ATOM 1082 N N . LEU A 1 142 ? -8.754 -9.143 -2.845 1.00 93.00 142 LEU A N 1
ATOM 1083 C CA . LEU A 1 142 ? -9.808 -8.575 -3.690 1.00 93.00 142 LEU A CA 1
ATOM 1084 C C . LEU A 1 142 ? -11.190 -9.103 -3.291 1.00 93.00 142 LEU A C 1
ATOM 1086 O O . LEU A 1 142 ? -12.119 -8.311 -3.106 1.00 93.00 142 LEU A O 1
ATOM 1090 N N . ALA A 1 143 ? -11.318 -10.415 -3.077 1.00 93.06 143 ALA A N 1
ATOM 1091 C CA . ALA A 1 143 ? -12.552 -11.016 -2.576 1.00 93.06 143 ALA A CA 1
ATOM 1092 C C . ALA A 1 143 ? -12.947 -10.412 -1.219 1.00 93.06 143 ALA A C 1
ATOM 1094 O O . ALA A 1 143 ? -14.098 -10.015 -1.014 1.00 93.06 143 ALA A O 1
ATOM 1095 N N . MET A 1 144 ? -11.983 -10.253 -0.310 1.00 91.69 144 MET A N 1
ATOM 1096 C CA . MET A 1 144 ? -12.220 -9.656 1.001 1.00 91.69 144 MET A CA 1
ATOM 1097 C C . MET A 1 144 ? -12.587 -8.178 0.946 1.00 91.69 144 MET A C 1
ATOM 1099 O O . MET A 1 144 ? -13.439 -7.742 1.727 1.00 91.69 144 MET A O 1
ATOM 1103 N N . LEU A 1 145 ? -12.016 -7.404 0.024 1.00 92.31 145 LEU A N 1
ATOM 1104 C CA . LEU A 1 145 ? -12.413 -6.017 -0.193 1.00 92.31 145 LEU A CA 1
ATOM 1105 C C . LEU A 1 145 ? -13.878 -5.940 -0.638 1.00 92.31 145 LEU A C 1
ATOM 1107 O O . LEU A 1 145 ? -14.647 -5.169 -0.061 1.00 92.31 145 LEU A O 1
ATOM 1111 N N . VAL A 1 146 ? -14.286 -6.778 -1.597 1.00 93.38 146 VAL A N 1
ATOM 1112 C CA . VAL A 1 146 ? -15.682 -6.855 -2.055 1.00 93.38 146 VAL A CA 1
ATOM 1113 C C . VAL A 1 146 ? -16.606 -7.227 -0.896 1.00 93.38 146 VAL A C 1
ATOM 1115 O O . VAL A 1 146 ? -17.572 -6.508 -0.638 1.00 93.38 146 VAL A O 1
ATOM 1118 N N . LEU A 1 147 ? -16.286 -8.283 -0.138 1.00 90.88 147 LEU A N 1
ATOM 1119 C CA . LEU A 1 147 ? -17.070 -8.709 1.029 1.00 90.88 147 LEU A CA 1
ATOM 1120 C C . LEU A 1 147 ? -17.180 -7.610 2.095 1.00 90.88 147 LEU A C 1
ATOM 1122 O O . LEU A 1 147 ? -18.245 -7.411 2.675 1.00 90.88 147 LEU A O 1
ATOM 1126 N N . THR A 1 148 ? -16.098 -6.872 2.344 1.00 87.44 148 THR A N 1
ATOM 1127 C CA . THR A 1 148 ? -16.047 -5.826 3.379 1.00 87.44 148 THR A CA 1
ATOM 1128 C C . THR A 1 148 ? -16.800 -4.559 2.969 1.00 87.44 148 THR A C 1
ATOM 1130 O O . THR A 1 148 ? -17.350 -3.857 3.820 1.00 87.44 148 THR A O 1
ATOM 1133 N N . LEU A 1 149 ? -16.859 -4.251 1.672 1.00 89.62 149 LEU A N 1
ATOM 1134 C CA . LEU A 1 149 ? -17.646 -3.133 1.146 1.00 89.62 149 LEU A CA 1
ATOM 1135 C C . LEU A 1 149 ? -19.117 -3.504 0.912 1.00 89.62 149 LEU A C 1
ATOM 1137 O O . LEU A 1 149 ? -19.976 -2.617 0.825 1.00 89.62 149 LEU A O 1
ATOM 1141 N N . TRP A 1 150 ? -19.434 -4.798 0.859 1.00 93.88 150 TRP A N 1
ATOM 1142 C CA . TRP A 1 150 ? -20.790 -5.286 0.675 1.00 93.88 150 TRP A CA 1
ATOM 1143 C C . TRP A 1 150 ? -21.644 -5.078 1.931 1.00 93.88 150 TRP A C 1
ATOM 1145 O O . TRP A 1 150 ? -21.716 -5.904 2.836 1.00 93.88 150 TRP A O 1
ATOM 1155 N N . LYS A 1 151 ? -22.405 -3.979 1.940 1.00 86.38 151 LYS A N 1
ATOM 1156 C CA . LYS A 1 151 ? -23.255 -3.564 3.072 1.00 86.38 151 LYS A CA 1
ATOM 1157 C C . LYS A 1 151 ? -24.282 -4.598 3.561 1.00 86.38 151 LYS A C 1
ATOM 1159 O O . LYS A 1 151 ? -24.744 -4.472 4.689 1.00 86.38 151 LYS A O 1
ATOM 1164 N N . ARG A 1 152 ? -24.694 -5.564 2.729 1.00 90.56 152 ARG A N 1
ATOM 1165 C CA . ARG A 1 152 ? -25.678 -6.598 3.114 1.00 90.56 152 ARG A CA 1
ATOM 1166 C C . ARG A 1 152 ? -25.033 -7.849 3.711 1.00 90.56 152 ARG A C 1
ATOM 1168 O O . ARG A 1 152 ? -25.758 -8.724 4.174 1.00 90.56 152 ARG A O 1
ATOM 1175 N N . PHE A 1 153 ? -23.706 -7.954 3.691 1.00 89.81 153 PHE A N 1
ATOM 1176 C CA . PHE A 1 153 ? -23.023 -9.134 4.192 1.00 89.81 153 PHE A CA 1
ATOM 1177 C C . PHE A 1 153 ? -23.110 -9.202 5.734 1.00 89.81 153 PHE A C 1
ATOM 1179 O O . PHE A 1 153 ? -22.839 -8.201 6.407 1.00 89.81 153 PHE A O 1
ATOM 1186 N N . PRO A 1 154 ? -23.502 -10.344 6.337 1.00 92.81 154 PRO A N 1
ATOM 1187 C CA . PRO A 1 154 ? -23.726 -10.427 7.778 1.00 92.81 154 PRO A CA 1
ATOM 1188 C C . PRO A 1 154 ? -22.452 -10.186 8.597 1.00 92.81 154 PRO A C 1
ATOM 1190 O O . PRO A 1 154 ? -21.475 -10.931 8.495 1.00 92.81 154 PRO A O 1
ATOM 1193 N N . PHE A 1 155 ? -22.496 -9.216 9.516 1.00 88.00 155 PHE A N 1
ATOM 1194 C CA . PHE A 1 155 ? -21.350 -8.867 10.370 1.00 88.00 155 PHE A CA 1
ATOM 1195 C C . PHE A 1 155 ? -20.819 -10.048 11.202 1.00 88.00 155 PHE A C 1
ATOM 1197 O O . PHE A 1 155 ? -19.613 -10.177 11.419 1.00 88.00 155 PHE A O 1
ATOM 1204 N N . ARG A 1 156 ? -21.714 -10.941 11.651 1.00 90.81 156 ARG A N 1
ATOM 1205 C CA . ARG A 1 156 ? -21.343 -12.128 12.439 1.00 90.81 156 ARG A CA 1
ATOM 1206 C C . ARG A 1 156 ? -20.412 -13.067 11.683 1.00 90.81 156 ARG A C 1
ATOM 1208 O O . ARG A 1 156 ? -19.569 -13.669 12.326 1.00 90.81 156 ARG A O 1
ATOM 1215 N N . ILE A 1 157 ? -20.556 -13.182 10.364 1.00 91.81 157 ILE A N 1
ATOM 1216 C CA . ILE A 1 157 ? -19.682 -14.010 9.525 1.00 91.81 157 ILE A CA 1
ATOM 1217 C C . ILE A 1 157 ? -18.426 -13.209 9.188 1.00 91.81 157 ILE A C 1
ATOM 1219 O O . ILE A 1 157 ? -17.312 -13.685 9.401 1.00 91.81 157 ILE A O 1
ATOM 1223 N N . TRP A 1 158 ? -18.609 -11.954 8.764 1.00 90.62 158 TRP A N 1
ATOM 1224 C CA . TRP A 1 158 ? -17.522 -11.052 8.390 1.00 90.62 158 TRP A CA 1
ATOM 1225 C C . TRP A 1 158 ? -16.416 -10.972 9.441 1.00 90.62 158 TRP A C 1
ATOM 1227 O O . TRP A 1 158 ? -15.248 -11.067 9.086 1.00 90.62 158 TRP A O 1
ATOM 1237 N N . ARG A 1 159 ? -16.755 -10.878 10.735 1.00 88.88 159 ARG A N 1
ATOM 1238 C CA . ARG A 1 159 ? -15.738 -10.795 11.799 1.00 88.88 159 ARG A CA 1
ATOM 1239 C C . ARG A 1 159 ? -14.782 -11.990 11.822 1.00 88.88 159 ARG A C 1
ATOM 1241 O O . ARG A 1 159 ? -13.639 -11.819 12.224 1.00 88.88 159 ARG A O 1
ATOM 1248 N N . TYR A 1 160 ? -15.248 -13.189 11.469 1.00 90.88 160 TYR A N 1
ATOM 1249 C CA . TYR A 1 160 ? -14.423 -14.398 11.499 1.00 90.88 160 TYR A CA 1
ATOM 1250 C C . TYR A 1 160 ? -13.594 -14.506 10.230 1.00 90.88 160 TYR A C 1
ATOM 1252 O O . TYR A 1 160 ? -12.402 -14.772 10.321 1.00 90.88 160 TYR A O 1
ATOM 1260 N N . VAL A 1 161 ? -14.198 -14.210 9.076 1.00 90.50 161 VAL A N 1
ATOM 1261 C CA . VAL A 1 161 ? -13.476 -14.183 7.799 1.00 90.50 161 VAL A CA 1
ATOM 1262 C C . VAL A 1 161 ? -12.376 -13.117 7.836 1.00 90.50 161 VAL A C 1
ATOM 1264 O O . VAL A 1 161 ? -11.233 -13.399 7.504 1.00 90.50 161 VAL A O 1
ATOM 1267 N N . HIS A 1 162 ? -12.682 -11.919 8.341 1.00 88.75 162 HIS A N 1
ATOM 1268 C CA . HIS A 1 162 ? -11.704 -10.842 8.490 1.00 88.75 162 HIS A CA 1
ATOM 1269 C C . HIS A 1 162 ? -10.596 -11.183 9.492 1.00 88.75 162 HIS A C 1
ATOM 1271 O O . HIS A 1 162 ? -9.449 -10.835 9.257 1.00 88.75 162 HIS A O 1
ATOM 1277 N N . LYS A 1 163 ? -10.903 -11.926 10.565 1.00 86.75 163 LYS A N 1
ATOM 1278 C CA . LYS A 1 163 ? -9.897 -12.408 11.528 1.00 86.75 163 LYS A CA 1
ATOM 1279 C C . LYS A 1 163 ? -8.957 -13.468 10.939 1.00 86.75 163 LYS A C 1
ATOM 1281 O O . LYS A 1 163 ? -7.861 -13.649 11.453 1.00 86.75 163 LYS A O 1
ATOM 1286 N N . GLY A 1 164 ? -9.401 -14.183 9.904 1.00 81.75 164 GLY A N 1
ATOM 1287 C CA . GLY A 1 164 ? -8.587 -15.156 9.178 1.00 81.75 164 GLY A CA 1
ATOM 1288 C C . GLY A 1 164 ? -7.506 -14.521 8.305 1.00 81.75 164 GLY A C 1
ATOM 1289 O O . GLY A 1 164 ? -6.606 -15.228 7.872 1.00 81.75 164 GLY A O 1
ATOM 1290 N N . MET A 1 165 ? -7.563 -13.209 8.070 1.00 78.94 165 MET A N 1
ATOM 1291 C CA . MET A 1 165 ? -6.442 -12.478 7.497 1.00 78.94 165 MET A CA 1
ATOM 1292 C C . MET A 1 165 ? -5.481 -12.145 8.650 1.00 78.94 165 MET A C 1
ATOM 1294 O O . MET A 1 165 ? -5.873 -11.361 9.518 1.00 78.94 165 MET A O 1
ATOM 1298 N N . PRO A 1 166 ? -4.258 -12.721 8.713 1.00 59.06 166 PRO A N 1
ATOM 1299 C CA . PRO A 1 166 ? -3.192 -12.246 9.594 1.00 59.06 166 PRO A CA 1
ATOM 1300 C C . PRO A 1 166 ? -2.651 -10.961 8.982 1.00 59.06 166 PRO A C 1
ATOM 1302 O O . PRO A 1 166 ? -1.560 -10.889 8.421 1.00 59.06 166 PRO A O 1
ATOM 1305 N N . VAL A 1 167 ? -3.544 -9.990 8.979 1.00 48.66 167 VAL A N 1
ATOM 1306 C CA . VAL A 1 167 ? -3.366 -8.659 8.484 1.00 48.66 167 VAL A CA 1
ATOM 1307 C C . VAL A 1 167 ? -3.819 -7.844 9.708 1.00 48.66 167 VAL A C 1
ATOM 1309 O O . VAL A 1 167 ? -5.021 -7.513 9.791 1.00 48.66 167 VAL A O 1
#

Foldseek 3Di:
DCVVLVVQLVVLVVVLVVCQVVPPDLLPDPPPDVQSVLVSLLVSLQSLLVSLVVLLLVLVVPDVVVCVVQVHNVSSVVSSVVSLVSSLVSLVSNVVSVVCVVVCCVPPNCPSNDDDDCPPDPSVVVVVVCVVVSVVVSVLSVVLVCLVPPPPRDPVVNVVSVVVPSD

Sequence (167 aa):
MKRFLSAFIALVGLAWGVEMLSATGAVASAPGNPWAVREHALTLTGLGSFALMSLAMVLATRPARLERFFGGMDRIYRVHKWAGILAVGFAALHWLVELSDDLIKTLWGREGRLPKDHGGGLLEAMRDVAEELGEFAIYALLAMLVLTLWKRFPFRIWRYVHKGMPV